Protein AF-A0A9D7KE26-F1 (afdb_monomer_lite)

pLDDT: mean 93.68, std 7.29, range [48.16, 98.44]

Secondary structure (DSSP, 8-state):
--GGGSPPHHHHHHHHHHTTHHHHHHHHH-HHHHHHHHHHHHH-TTS-HHHHHHHHHSS-HHHHHHHHHHHTT--HHHHHHHHHTT-TT-GGGGGGTTHHHHHHHHHHHH--

Sequence (112 aa):
MPRNTRPLDEEIFLAGLLHDIGYMVLNYLDQKLSDELQTRLVSQPDRFSVEIEAELLEMNHCELGAELARFWNLPDSVIAVLRYHHDPENELAAIGQPLVSMVNIAEKRSSP

Structure (mmCIF, N/CA/C/O backbone):
data_AF-A0A9D7KE26-F1
#
_entry.id   AF-A0A9D7KE26-F1
#
loop_
_atom_site.group_PDB
_atom_site.id
_atom_site.type_symbol
_atom_site.label_atom_id
_atom_site.label_alt_id
_atom_site.label_comp_id
_atom_site.label_asym_id
_atom_site.label_entity_id
_atom_site.label_seq_id
_atom_site.pdbx_PDB_ins_code
_atom_site.Cartn_x
_atom_site.Cartn_y
_atom_site.Cartn_z
_atom_site.occupancy
_atom_site.B_iso_or_equiv
_atom_site.auth_seq_id
_atom_site.auth_comp_id
_atom_site.auth_asym_id
_atom_site.auth_atom_id
_atom_site.pdbx_PDB_model_num
ATOM 1 N N . MET A 1 1 ? 19.899 8.603 -9.498 1.00 70.81 1 MET A N 1
ATOM 2 C CA . MET A 1 1 ? 19.587 7.760 -10.675 1.00 70.81 1 MET A CA 1
ATOM 3 C C . MET A 1 1 ? 19.994 8.432 -11.982 1.00 70.81 1 MET A C 1
ATOM 5 O O . MET A 1 1 ? 19.555 9.566 -12.215 1.00 70.81 1 MET A O 1
ATOM 9 N N . PRO A 1 2 ? 20.811 7.755 -12.814 1.00 81.56 2 PRO A N 1
ATOM 10 C CA . PRO A 1 2 ? 21.047 8.107 -14.220 1.00 81.56 2 PRO A CA 1
ATOM 11 C C . PRO A 1 2 ? 19.735 8.285 -15.002 1.00 81.56 2 PRO A C 1
ATOM 13 O O . PRO A 1 2 ? 18.737 7.662 -14.661 1.00 81.56 2 PRO A O 1
ATOM 16 N N . ARG A 1 3 ? 19.705 9.138 -16.037 1.00 78.06 3 ARG A N 1
ATOM 17 C CA . ARG A 1 3 ? 18.466 9.427 -16.797 1.00 78.06 3 ARG A CA 1
ATOM 18 C C . ARG A 1 3 ? 17.878 8.197 -17.497 1.00 78.06 3 ARG A C 1
ATOM 20 O O . ARG A 1 3 ? 16.668 8.077 -17.564 1.00 78.06 3 ARG A O 1
ATOM 27 N N . ASN A 1 4 ? 18.721 7.296 -17.990 1.00 82.12 4 ASN A N 1
ATOM 28 C CA . ASN A 1 4 ? 18.320 6.094 -18.725 1.00 82.12 4 ASN A CA 1
ATOM 29 C C . ASN A 1 4 ? 17.794 4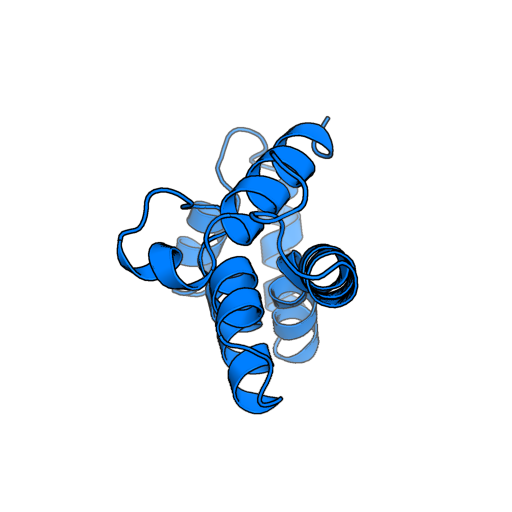.955 -17.835 1.00 82.12 4 ASN A C 1
ATOM 31 O O . ASN A 1 4 ? 17.405 3.921 -18.361 1.00 82.12 4 ASN A O 1
ATOM 35 N N . THR A 1 5 ? 17.819 5.116 -16.510 1.00 82.69 5 THR A N 1
ATOM 36 C CA . THR A 1 5 ? 17.342 4.110 -15.548 1.00 82.69 5 THR A CA 1
ATOM 37 C C . THR A 1 5 ? 16.196 4.639 -14.684 1.00 82.69 5 THR A C 1
ATOM 39 O O . THR A 1 5 ? 15.911 4.062 -13.637 1.00 82.69 5 THR A O 1
ATOM 42 N N . ARG A 1 6 ? 15.617 5.796 -15.031 1.00 86.94 6 ARG A N 1
ATOM 43 C CA . ARG A 1 6 ? 14.471 6.356 -14.306 1.00 86.94 6 ARG A CA 1
ATOM 44 C C . ARG A 1 6 ? 13.174 5.765 -14.857 1.00 86.94 6 ARG A C 1
ATOM 46 O O . ARG A 1 6 ? 13.111 5.545 -16.067 1.00 86.94 6 ARG A O 1
ATOM 53 N N . PRO A 1 7 ? 12.153 5.566 -14.008 1.00 89.25 7 PRO A N 1
ATOM 54 C CA . PRO A 1 7 ? 10.797 5.334 -14.480 1.00 89.25 7 PRO A CA 1
ATOM 55 C C . PRO A 1 7 ? 10.321 6.513 -15.332 1.00 89.25 7 PRO A C 1
ATOM 57 O O . PRO A 1 7 ? 10.894 7.606 -15.274 1.00 89.25 7 PRO A O 1
ATOM 60 N N . LEU A 1 8 ? 9.267 6.288 -16.110 1.00 92.56 8 LEU A N 1
ATOM 61 C CA . LEU A 1 8 ? 8.637 7.340 -16.902 1.00 92.56 8 LEU A CA 1
ATOM 62 C C . LEU A 1 8 ? 8.049 8.416 -15.978 1.00 92.56 8 LEU A C 1
ATOM 64 O O . LEU A 1 8 ? 7.455 8.091 -14.951 1.00 92.56 8 LEU A O 1
ATOM 68 N N . ASP A 1 9 ? 8.174 9.691 -16.356 1.00 93.56 9 ASP A N 1
ATOM 69 C CA . ASP A 1 9 ? 7.673 10.817 -15.548 1.00 93.56 9 ASP A CA 1
ATOM 70 C C . ASP A 1 9 ? 6.159 10.705 -15.273 1.00 93.56 9 ASP A C 1
ATOM 72 O O . ASP A 1 9 ? 5.694 11.035 -14.182 1.00 93.56 9 ASP A O 1
ATOM 76 N N . GLU A 1 10 ? 5.398 10.176 -16.234 1.00 94.50 10 GLU A N 1
ATOM 77 C CA . GLU A 1 10 ? 3.960 9.914 -16.104 1.00 94.50 10 GLU A CA 1
ATOM 78 C C . GLU A 1 10 ? 3.659 8.840 -15.048 1.00 94.50 10 GLU A C 1
ATOM 80 O O . GLU A 1 10 ? 2.750 9.016 -14.238 1.00 94.50 10 GLU A O 1
ATOM 85 N N . GLU A 1 11 ? 4.454 7.765 -14.999 1.00 94.81 11 GLU A N 1
ATOM 86 C CA . GLU A 1 11 ? 4.324 6.727 -13.970 1.00 94.81 11 GLU A CA 1
ATOM 87 C C . GLU A 1 11 ? 4.723 7.258 -12.595 1.00 94.81 11 GLU A C 1
ATOM 89 O O . GLU A 1 11 ? 4.064 6.933 -11.615 1.00 94.81 11 GLU A O 1
ATOM 94 N N . ILE A 1 12 ? 5.747 8.116 -12.514 1.00 95.19 12 ILE A N 1
ATOM 95 C CA . ILE A 1 12 ? 6.140 8.780 -11.263 1.00 95.19 12 ILE A CA 1
ATOM 96 C C . ILE A 1 12 ? 4.987 9.619 -10.716 1.00 95.19 12 ILE A C 1
ATOM 98 O O . ILE A 1 12 ? 4.649 9.506 -9.537 1.00 95.19 12 ILE A O 1
ATOM 102 N N . PHE A 1 13 ? 4.374 10.443 -11.567 1.00 95.56 13 PHE A N 1
ATOM 103 C CA . PHE A 1 13 ? 3.237 11.270 -11.177 1.00 95.56 13 PHE A CA 1
ATOM 104 C C . PHE A 1 13 ?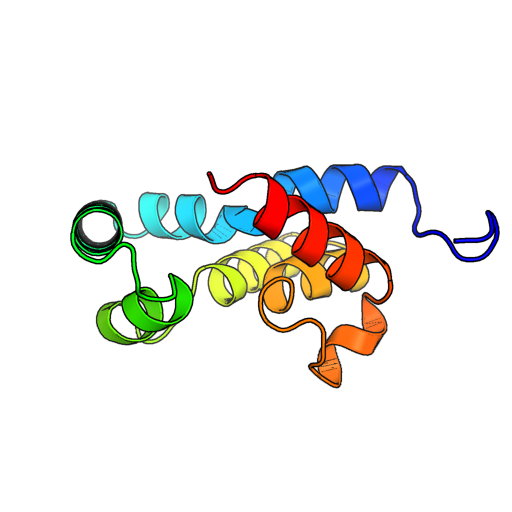 2.038 10.415 -10.751 1.00 95.56 13 PHE A C 1
ATOM 106 O O . PHE A 1 13 ? 1.469 10.644 -9.685 1.00 95.56 13 PHE A O 1
ATOM 113 N N . LEU A 1 14 ? 1.679 9.410 -11.554 1.00 96.56 14 LEU A N 1
ATOM 114 C CA . LEU A 1 14 ? 0.528 8.552 -11.287 1.00 96.56 14 LEU A CA 1
ATOM 115 C C . LEU A 1 14 ? 0.713 7.722 -10.011 1.00 96.56 14 LEU A C 1
ATOM 117 O O . LEU A 1 14 ? -0.189 7.668 -9.181 1.00 96.56 14 LEU A O 1
ATOM 121 N N . ALA A 1 15 ? 1.887 7.119 -9.828 1.00 96.12 15 ALA A N 1
ATOM 122 C CA . ALA A 1 15 ? 2.232 6.352 -8.638 1.00 96.12 15 ALA A CA 1
ATOM 123 C C . ALA A 1 15 ? 2.206 7.220 -7.376 1.00 96.12 15 ALA A C 1
ATOM 125 O O . ALA A 1 15 ? 1.614 6.824 -6.377 1.00 96.12 15 ALA A O 1
ATOM 126 N N . GLY A 1 16 ? 2.780 8.426 -7.430 1.00 95.62 16 GLY A N 1
ATOM 127 C CA . GLY A 1 16 ? 2.723 9.369 -6.313 1.00 95.62 16 GLY A CA 1
ATOM 128 C C . GLY A 1 16 ? 1.296 9.819 -5.990 1.00 95.62 16 GLY A C 1
ATOM 129 O O . GLY A 1 16 ? 0.941 9.933 -4.822 1.00 95.62 16 GLY A O 1
ATOM 130 N N . LEU A 1 17 ? 0.453 10.025 -7.002 1.00 96.31 17 LEU A N 1
ATOM 131 C CA . LEU A 1 17 ? -0.944 10.416 -6.806 1.00 96.31 17 LEU A CA 1
ATOM 132 C C . LEU A 1 17 ? -1.798 9.290 -6.203 1.00 96.31 17 LEU A C 1
ATOM 134 O O . LEU A 1 17 ? -2.700 9.569 -5.418 1.00 96.31 17 LEU A O 1
ATOM 138 N N . LEU A 1 18 ? -1.546 8.038 -6.594 1.00 97.75 18 LEU A N 1
ATOM 139 C CA . LEU A 1 18 ? -2.428 6.908 -6.294 1.00 97.75 18 LEU A CA 1
ATOM 140 C C . LEU A 1 18 ? -1.933 5.977 -5.183 1.00 97.75 18 LEU A C 1
ATOM 142 O O . LEU A 1 18 ? -2.692 5.084 -4.825 1.00 97.75 18 LEU A O 1
ATOM 146 N N . HIS A 1 19 ? -0.715 6.136 -4.653 1.00 97.00 19 HIS A N 1
ATOM 147 C CA . HIS A 1 19 ? -0.134 5.167 -3.705 1.00 97.00 19 HIS A CA 1
ATOM 148 C C . HIS A 1 19 ? -1.061 4.815 -2.526 1.00 97.00 19 HIS A C 1
ATOM 150 O O . HIS A 1 19 ? -1.238 3.635 -2.238 1.00 97.00 19 HIS A O 1
ATOM 156 N N . ASP A 1 20 ? -1.762 5.812 -1.983 1.00 97.19 20 ASP A N 1
ATOM 157 C CA . ASP A 1 20 ? -2.675 5.679 -0.839 1.00 97.19 20 ASP A CA 1
ATOM 158 C C . ASP A 1 20 ? -4.165 5.603 -1.222 1.00 97.19 20 ASP A C 1
ATOM 160 O O . ASP A 1 20 ? -5.055 5.746 -0.377 1.00 97.19 20 ASP A O 1
ATOM 164 N N . ILE A 1 21 ? -4.496 5.355 -2.497 1.00 98.19 21 ILE A N 1
ATOM 165 C CA . ILE A 1 21 ? -5.901 5.284 -2.946 1.00 98.19 21 ILE A CA 1
ATOM 166 C C . ILE A 1 21 ? -6.712 4.206 -2.210 1.00 98.19 21 ILE A C 1
ATOM 168 O O . ILE A 1 21 ? -7.938 4.305 -2.134 1.00 98.19 21 ILE A O 1
ATOM 172 N N . GLY A 1 22 ? -6.047 3.208 -1.621 1.00 97.62 22 GLY A N 1
ATOM 173 C CA . GLY A 1 22 ? -6.681 2.164 -0.819 1.00 97.62 22 GLY A CA 1
ATOM 174 C C . GLY A 1 22 ? -7.540 2.689 0.334 1.00 97.62 22 GLY A C 1
ATOM 175 O O . GLY A 1 22 ? -8.602 2.125 0.589 1.00 97.62 22 GLY A O 1
ATOM 176 N N . TYR A 1 23 ? -7.170 3.808 0.966 1.00 97.25 23 TYR A N 1
ATOM 177 C CA . TYR A 1 23 ? -8.012 4.426 2.000 1.00 97.25 23 TYR A CA 1
ATOM 178 C C . TYR A 1 23 ? -9.324 4.974 1.426 1.00 97.25 23 TYR A C 1
ATOM 180 O O . TYR A 1 23 ? -10.382 4.838 2.038 1.00 97.25 23 TYR A O 1
ATOM 188 N N . MET A 1 24 ? -9.288 5.553 0.219 1.00 97.69 24 ME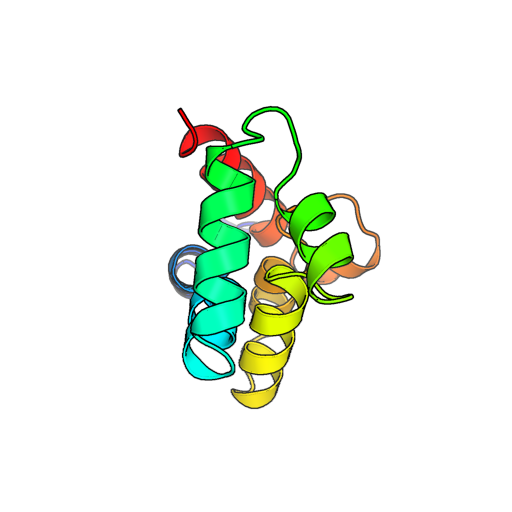T A N 1
ATOM 189 C CA . MET A 1 24 ? -10.506 6.017 -0.457 1.00 97.69 24 MET A CA 1
ATOM 190 C C . MET A 1 24 ? -11.402 4.845 -0.862 1.00 97.69 24 MET A C 1
ATOM 192 O O . MET A 1 24 ? -12.625 4.957 -0.771 1.00 97.69 24 MET A O 1
ATOM 196 N N . VAL A 1 25 ? -10.806 3.720 -1.268 1.00 97.31 25 VAL A N 1
ATOM 197 C CA . VAL A 1 25 ? -11.541 2.477 -1.541 1.00 97.31 25 VAL A CA 1
ATOM 198 C C . VAL A 1 25 ? -12.239 1.982 -0.280 1.00 97.31 25 VAL A C 1
ATOM 200 O O . VAL A 1 25 ? -13.441 1.729 -0.327 1.00 97.31 25 VAL A O 1
ATOM 203 N N . LEU A 1 26 ? -11.528 1.905 0.850 1.00 97.19 26 LEU A N 1
ATOM 204 C CA . LEU A 1 26 ? -12.119 1.507 2.127 1.00 97.19 26 LEU A CA 1
ATOM 205 C C . LEU A 1 26 ? -13.288 2.420 2.508 1.00 97.19 26 LEU A C 1
ATOM 207 O O . LEU A 1 26 ? -14.378 1.927 2.772 1.00 97.19 26 LEU A O 1
ATOM 211 N N . ASN A 1 27 ? -13.095 3.739 2.459 1.00 97.44 27 ASN A N 1
ATOM 212 C CA . ASN A 1 27 ? -14.140 4.706 2.791 1.00 97.44 27 ASN A CA 1
ATOM 213 C C . ASN A 1 27 ? -15.375 4.594 1.880 1.00 97.44 27 ASN A C 1
ATOM 215 O O . ASN A 1 27 ? -16.500 4.798 2.332 1.00 97.44 27 ASN A O 1
ATOM 219 N N . TYR A 1 28 ? -15.181 4.271 0.598 1.00 97.12 28 TYR A N 1
ATOM 220 C CA . TYR A 1 28 ? -16.285 4.048 -0.334 1.00 97.12 28 TYR A CA 1
ATOM 221 C C . TYR A 1 28 ? -17.061 2.756 -0.033 1.00 97.12 28 TYR A C 1
ATOM 223 O O . TYR A 1 28 ? -18.285 2.738 -0.160 1.00 97.12 28 TYR A O 1
ATOM 231 N N . LEU A 1 29 ? -16.363 1.679 0.340 1.00 95.31 29 LEU A N 1
ATOM 232 C CA . LEU A 1 29 ? -16.967 0.369 0.597 1.00 95.31 29 LEU A CA 1
ATOM 233 C C . LEU A 1 29 ? -17.623 0.281 1.980 1.00 95.31 29 LEU A C 1
ATOM 235 O O . LEU A 1 29 ? -18.722 -0.259 2.101 1.00 95.31 29 LEU A O 1
ATOM 239 N N . ASP A 1 30 ? -16.960 0.808 3.008 1.00 96.25 30 ASP A N 1
ATOM 240 C CA . ASP A 1 30 ? -17.435 0.821 4.388 1.00 96.25 30 ASP A CA 1
ATOM 241 C C . ASP A 1 30 ? -16.903 2.055 5.132 1.00 96.25 30 ASP A C 1
ATOM 243 O O . ASP A 1 30 ? -15.825 2.064 5.735 1.00 96.25 30 ASP A O 1
ATOM 247 N N . GLN A 1 31 ? -17.706 3.119 5.113 1.00 97.12 31 GLN A N 1
ATOM 248 C CA . GLN A 1 31 ? -17.386 4.372 5.791 1.00 97.12 31 GLN A CA 1
ATOM 249 C C . GLN A 1 31 ? -17.202 4.187 7.305 1.00 97.12 31 GLN A C 1
ATOM 251 O O . GLN A 1 31 ? -16.324 4.807 7.897 1.00 97.12 31 GLN A O 1
ATOM 256 N N . LYS A 1 32 ? -17.996 3.321 7.949 1.00 97.31 32 LYS A N 1
ATOM 257 C CA . LYS A 1 32 ? -17.917 3.127 9.403 1.00 97.31 32 LYS A CA 1
ATOM 258 C C . LYS A 1 32 ? -16.585 2.484 9.785 1.00 97.31 32 LYS A C 1
ATOM 260 O O . LYS A 1 32 ? -15.975 2.870 10.780 1.00 97.31 32 LYS A O 1
ATOM 265 N N . LEU A 1 33 ? -16.150 1.509 8.996 1.00 96.19 33 LEU A N 1
ATOM 266 C CA . LEU A 1 33 ? -14.878 0.829 9.191 1.00 96.19 33 LEU A CA 1
ATOM 267 C C . LEU A 1 33 ? -13.692 1.763 8.911 1.00 96.19 33 LEU A C 1
ATOM 269 O O . LEU A 1 33 ? -12.717 1.758 9.659 1.00 96.19 33 LEU A O 1
ATOM 273 N N . SER A 1 34 ? -13.812 2.628 7.899 1.00 97.31 34 SER A N 1
ATOM 274 C CA . SER A 1 34 ? -12.850 3.703 7.631 1.00 97.31 34 SER A CA 1
ATOM 275 C C . SER A 1 34 ? -12.739 4.699 8.794 1.00 97.31 34 SER A C 1
ATOM 277 O O . SER A 1 34 ? -11.631 5.059 9.193 1.00 97.31 34 SER A O 1
ATOM 279 N N . ASP A 1 35 ? -13.864 5.123 9.377 1.00 97.81 35 ASP A N 1
ATOM 280 C CA . ASP A 1 35 ? -13.885 6.024 10.539 1.00 97.81 35 ASP A CA 1
ATOM 281 C C . ASP A 1 35 ? -13.229 5.371 11.773 1.00 97.81 35 ASP A C 1
ATOM 283 O O . ASP A 1 35 ? -12.505 6.025 12.538 1.00 97.81 35 ASP A O 1
ATOM 287 N N . GLU A 1 36 ? -13.441 4.065 11.968 1.00 97.62 36 GLU A N 1
ATOM 288 C CA . GLU A 1 36 ? -12.787 3.298 13.031 1.00 97.62 36 GLU A CA 1
ATOM 289 C C . GLU A 1 36 ? -11.273 3.190 12.809 1.00 97.62 36 GLU A C 1
ATOM 291 O O . GLU A 1 36 ? -10.506 3.438 13.745 1.00 97.62 36 GLU A O 1
ATOM 296 N N . LEU A 1 37 ? -10.834 2.889 11.582 1.00 96.88 37 LEU A N 1
ATOM 297 C CA . LEU A 1 37 ? -9.418 2.873 11.218 1.00 96.88 37 LEU A CA 1
ATOM 298 C C . LEU A 1 37 ? -8.763 4.224 11.524 1.00 96.88 37 LEU A C 1
ATOM 300 O O . LEU A 1 37 ? -7.765 4.273 12.243 1.00 96.88 37 LEU A O 1
ATOM 304 N N . GLN A 1 38 ? -9.364 5.323 11.061 1.00 96.06 38 GLN A N 1
ATOM 305 C CA . GLN A 1 38 ? -8.854 6.672 11.302 1.00 96.06 38 GLN A CA 1
ATOM 306 C C . GLN A 1 38 ? -8.731 6.973 12.802 1.00 96.06 38 GLN A C 1
ATOM 308 O O . GLN A 1 38 ? -7.730 7.536 13.251 1.00 96.06 38 GLN A O 1
ATOM 313 N N . THR A 1 39 ? -9.723 6.562 13.595 1.00 97.31 39 THR A N 1
ATOM 314 C CA . THR A 1 39 ? -9.688 6.712 15.056 1.00 97.31 39 THR A CA 1
ATOM 315 C C . THR A 1 39 ? -8.515 5.940 15.666 1.00 97.31 39 THR A C 1
ATOM 317 O O . THR A 1 39 ? -7.787 6.484 16.503 1.00 97.31 39 THR A O 1
ATOM 320 N N . ARG A 1 40 ? -8.287 4.690 15.236 1.00 96.44 40 ARG A N 1
ATOM 321 C CA . ARG A 1 40 ? -7.188 3.857 15.742 1.00 96.44 40 ARG A CA 1
ATOM 322 C C . ARG A 1 40 ? -5.822 4.429 15.371 1.00 96.44 40 ARG A C 1
ATOM 324 O O . ARG A 1 40 ? -4.991 4.531 16.272 1.00 96.44 40 ARG A O 1
ATOM 331 N N . LEU A 1 41 ? -5.629 4.862 14.123 1.00 94.25 41 LEU A N 1
ATOM 332 C CA . LEU A 1 41 ? -4.390 5.490 13.642 1.00 94.25 41 LEU A CA 1
ATOM 333 C C . LEU A 1 41 ? -4.026 6.726 14.477 1.00 94.25 41 LEU A C 1
ATOM 335 O O . LEU A 1 41 ? -2.890 6.861 14.921 1.00 94.25 41 LEU A O 1
ATOM 339 N N . VAL A 1 42 ? -5.003 7.591 14.777 1.00 95.06 42 VAL A N 1
ATOM 340 C CA . VAL A 1 42 ? -4.782 8.782 15.620 1.00 95.06 42 VAL A CA 1
ATOM 341 C C . VAL A 1 42 ? -4.444 8.408 17.067 1.00 95.06 42 VAL A C 1
ATOM 343 O O . VAL A 1 42 ? -3.621 9.066 17.700 1.00 95.06 42 VAL A O 1
ATOM 346 N N . SER A 1 43 ? -5.072 7.364 17.613 1.00 96.25 43 SER A N 1
ATOM 347 C CA . SER A 1 43 ? -4.840 6.929 18.998 1.00 96.25 43 SER A CA 1
ATOM 348 C C . SER A 1 43 ? -3.556 6.116 19.214 1.00 96.25 43 SER A C 1
ATOM 350 O O . SER A 1 43 ? -3.128 5.966 20.357 1.00 96.25 43 SER A O 1
ATOM 352 N N . GLN A 1 44 ? -2.961 5.571 18.148 1.00 93.94 44 GLN A N 1
ATOM 353 C CA . GLN A 1 44 ? -1.816 4.653 18.194 1.00 93.94 44 GLN A CA 1
ATOM 354 C C . GLN A 1 44 ? -0.703 5.109 17.227 1.00 93.94 44 GLN A C 1
ATOM 356 O O . GLN A 1 44 ? -0.344 4.360 16.319 1.00 93.94 44 GLN A O 1
ATOM 361 N N . PRO A 1 45 ? -0.138 6.318 17.407 1.00 90.12 45 PRO A N 1
ATOM 362 C CA . PRO A 1 45 ? 0.800 6.918 16.451 1.00 90.12 45 PRO A CA 1
ATOM 363 C C . PRO A 1 45 ? 2.130 6.161 16.307 1.00 90.12 45 PRO A C 1
ATOM 365 O O . PRO A 1 45 ? 2.808 6.314 15.299 1.00 90.12 45 PRO A O 1
ATOM 368 N N . ASP A 1 46 ? 2.506 5.343 17.295 1.00 92.06 46 ASP A N 1
ATOM 369 C CA . ASP A 1 46 ? 3.756 4.569 17.279 1.00 92.06 46 ASP A CA 1
ATOM 370 C C . ASP A 1 46 ? 3.641 3.237 16.514 1.00 92.06 46 ASP A C 1
ATOM 372 O O . ASP A 1 46 ? 4.621 2.498 16.398 1.00 92.06 46 ASP A O 1
ATOM 376 N N . ARG A 1 47 ? 2.442 2.891 16.032 1.00 92.12 47 ARG A N 1
ATOM 377 C CA . ARG A 1 47 ? 2.189 1.653 15.289 1.00 92.12 47 ARG A CA 1
ATOM 378 C C . ARG A 1 47 ? 2.174 1.908 13.791 1.00 92.12 47 ARG A C 1
ATOM 380 O O . ARG A 1 47 ? 1.726 2.954 13.329 1.00 92.12 47 ARG A O 1
ATOM 387 N N . PHE A 1 48 ? 2.594 0.908 13.023 1.00 91.06 48 PHE A N 1
ATOM 388 C CA . PHE A 1 48 ? 2.474 0.963 11.572 1.00 91.06 48 PHE A CA 1
ATOM 389 C C . PHE A 1 48 ? 1.003 0.857 11.152 1.00 91.06 48 PHE A C 1
ATOM 391 O O . PHE A 1 48 ? 0.267 0.004 11.653 1.00 91.06 48 PHE A O 1
ATOM 398 N N . SER A 1 49 ? 0.585 1.696 10.203 1.00 92.31 49 SER A N 1
ATOM 399 C CA . SER A 1 49 ? -0.779 1.717 9.655 1.00 92.31 49 SER A CA 1
ATOM 400 C C . SER A 1 49 ? -1.230 0.335 9.180 1.00 92.31 49 SER A C 1
ATOM 402 O O . SER A 1 49 ? -2.275 -0.156 9.604 1.00 92.31 49 SER A O 1
ATOM 404 N N . VAL A 1 50 ? -0.371 -0.349 8.419 1.00 94.00 50 VAL A N 1
ATOM 405 C CA . VAL A 1 50 ? -0.616 -1.699 7.889 1.00 94.00 50 VAL A CA 1
ATOM 406 C C . VAL A 1 50 ? -0.906 -2.752 8.966 1.00 94.00 50 VAL A C 1
ATOM 408 O O . VAL A 1 50 ? -1.647 -3.695 8.699 1.00 94.00 50 VAL A O 1
ATOM 411 N N . GLU A 1 51 ? -0.370 -2.609 10.185 1.00 94.94 51 GLU A N 1
ATOM 412 C CA . GLU A 1 51 ? -0.670 -3.529 11.293 1.00 94.94 51 GLU A CA 1
ATOM 413 C C . GLU A 1 51 ? -2.077 -3.294 11.849 1.00 94.94 51 GLU A C 1
ATOM 415 O O . GLU A 1 51 ? -2.818 -4.244 12.096 1.00 94.94 51 GLU A O 1
ATOM 420 N N . ILE A 1 52 ? -2.453 -2.025 12.028 1.00 96.19 52 ILE A N 1
ATOM 421 C CA . ILE A 1 52 ? -3.785 -1.637 12.511 1.00 96.19 52 ILE A CA 1
ATOM 422 C C . ILE A 1 52 ? -4.853 -2.052 11.493 1.00 96.19 52 ILE A C 1
ATOM 424 O O . ILE A 1 52 ? -5.921 -2.533 11.872 1.00 96.19 52 ILE A O 1
ATOM 428 N N . GLU A 1 53 ? -4.563 -1.880 10.206 1.00 96.38 53 GLU A N 1
ATOM 429 C CA . GLU A 1 53 ? -5.437 -2.292 9.111 1.00 96.38 53 GLU A CA 1
ATOM 430 C C . GLU A 1 53 ? -5.620 -3.805 9.072 1.00 96.38 53 GLU A C 1
ATOM 432 O O . GLU A 1 53 ? -6.757 -4.268 9.055 1.00 96.38 53 GLU A O 1
ATOM 437 N N . ALA A 1 54 ? -4.534 -4.580 9.150 1.00 94.12 54 ALA A N 1
ATOM 438 C CA . ALA A 1 54 ? -4.609 -6.038 9.154 1.00 94.12 54 ALA A CA 1
ATOM 439 C C . ALA A 1 54 ? -5.440 -6.581 10.333 1.00 94.12 54 ALA A C 1
ATOM 441 O O . ALA A 1 54 ? -6.191 -7.538 10.162 1.00 94.12 54 ALA A O 1
ATOM 442 N N . GLU A 1 55 ? -5.359 -5.956 11.513 1.00 95.06 55 GLU A N 1
ATOM 443 C CA . GLU A 1 55 ? -6.181 -6.314 12.680 1.00 95.06 55 GLU A CA 1
ATOM 444 C C . GLU A 1 55 ? -7.675 -6.020 12.497 1.00 95.06 55 GLU A C 1
ATOM 446 O O . GLU A 1 55 ? -8.512 -6.693 13.099 1.00 95.06 55 GLU A O 1
ATOM 451 N N . LEU A 1 56 ? -8.012 -4.979 11.734 1.00 93.81 56 LEU A N 1
ATOM 452 C CA . LEU A 1 56 ? -9.383 -4.495 11.584 1.00 93.81 56 LEU A CA 1
ATOM 453 C C . LEU A 1 56 ? -10.086 -5.078 10.349 1.00 93.81 56 LEU A C 1
ATOM 455 O O . LEU A 1 56 ? -11.287 -5.331 10.392 1.00 93.81 56 LEU A O 1
ATOM 459 N N . LEU A 1 57 ? -9.345 -5.251 9.255 1.00 92.38 57 LEU A N 1
ATOM 460 C CA . LEU A 1 57 ? -9.856 -5.525 7.911 1.00 92.38 57 LEU A CA 1
ATOM 461 C C . LEU A 1 57 ? -9.433 -6.900 7.375 1.00 92.38 57 LEU A C 1
ATOM 463 O O . LEU A 1 57 ? -9.926 -7.300 6.325 1.00 92.38 57 LEU A O 1
ATOM 467 N N . GLU A 1 58 ? -8.468 -7.570 8.021 1.00 93.31 58 GLU A N 1
ATOM 468 C CA . GLU A 1 58 ? -7.719 -8.715 7.464 1.00 93.31 58 GLU A CA 1
ATOM 469 C C . GLU A 1 58 ? -7.019 -8.403 6.122 1.00 93.31 58 GLU A C 1
ATOM 471 O O . GLU A 1 58 ? -6.566 -9.303 5.416 1.00 93.31 58 GLU A O 1
ATOM 476 N N . MET A 1 59 ? -6.920 -7.116 5.779 1.00 93.19 59 MET A N 1
ATOM 477 C CA . MET A 1 59 ? -6.296 -6.568 4.579 1.00 93.19 59 MET A CA 1
ATOM 478 C C . MET A 1 59 ? -5.697 -5.191 4.891 1.00 93.19 59 MET A C 1
ATOM 480 O O . MET A 1 59 ? -6.050 -4.571 5.891 1.00 93.19 59 MET A O 1
ATOM 484 N N . ASN A 1 60 ? -4.834 -4.671 4.020 1.00 96.12 60 ASN A N 1
ATOM 485 C CA . ASN A 1 60 ? -4.329 -3.296 4.116 1.00 96.12 60 ASN A CA 1
ATOM 486 C C . ASN A 1 60 ? -4.655 -2.430 2.879 1.00 96.12 60 ASN A C 1
ATOM 488 O O . ASN A 1 60 ? -5.101 -2.921 1.834 1.00 96.12 60 ASN A O 1
ATOM 492 N N . HIS A 1 61 ? -4.449 -1.118 2.996 1.00 97.31 61 HIS A N 1
ATOM 493 C CA . HIS A 1 61 ? -4.710 -0.138 1.944 1.00 97.31 61 HIS A CA 1
ATOM 494 C C . HIS A 1 61 ? -3.845 -0.389 0.702 1.00 97.31 61 HIS A C 1
ATOM 496 O O . HIS A 1 61 ? -4.319 -0.166 -0.414 1.00 97.31 61 HIS A O 1
ATOM 502 N N . CYS A 1 62 ? -2.628 -0.923 0.852 1.00 97.81 62 CYS A N 1
ATOM 503 C CA . CYS A 1 62 ? -1.798 -1.316 -0.285 1.00 97.81 62 CYS A CA 1
ATOM 504 C C . CYS A 1 62 ? -2.481 -2.419 -1.109 1.00 97.81 62 CYS A C 1
ATOM 506 O O . CYS A 1 62 ? -2.443 -2.417 -2.341 1.00 97.81 62 CYS A O 1
ATOM 508 N N . GLU A 1 63 ? -3.137 -3.375 -0.442 1.00 97.75 63 GLU A N 1
ATOM 509 C CA . GLU A 1 63 ? -3.870 -4.460 -1.103 1.00 97.75 63 GLU A CA 1
ATOM 510 C C . GLU A 1 63 ? -5.090 -3.931 -1.849 1.00 97.75 63 GLU A C 1
ATOM 512 O O . GLU A 1 63 ? -5.251 -4.226 -3.033 1.00 97.75 63 GLU A O 1
ATOM 517 N N . LEU A 1 64 ? -5.900 -3.106 -1.181 1.00 97.31 64 LEU A N 1
ATOM 518 C CA . LEU A 1 64 ? -7.089 -2.488 -1.770 1.00 97.31 64 LEU A CA 1
ATOM 519 C C . LEU A 1 64 ? -6.734 -1.612 -2.977 1.00 97.31 64 LEU A C 1
ATOM 521 O O . LEU A 1 64 ? -7.366 -1.715 -4.031 1.00 97.31 64 LEU A O 1
ATOM 525 N N . GLY A 1 65 ? -5.700 -0.778 -2.845 1.00 98.12 65 GLY A N 1
ATOM 526 C CA . GLY A 1 65 ? -5.215 0.064 -3.932 1.00 98.12 65 GLY A CA 1
ATOM 527 C C . GLY A 1 65 ? -4.725 -0.764 -5.119 1.00 98.12 65 GLY A C 1
ATOM 528 O O . GLY A 1 65 ? -5.071 -0.474 -6.265 1.00 98.12 65 GLY A O 1
ATOM 529 N N . ALA A 1 66 ? -3.973 -1.835 -4.861 1.00 98.25 66 ALA A N 1
ATOM 530 C CA . ALA A 1 66 ? -3.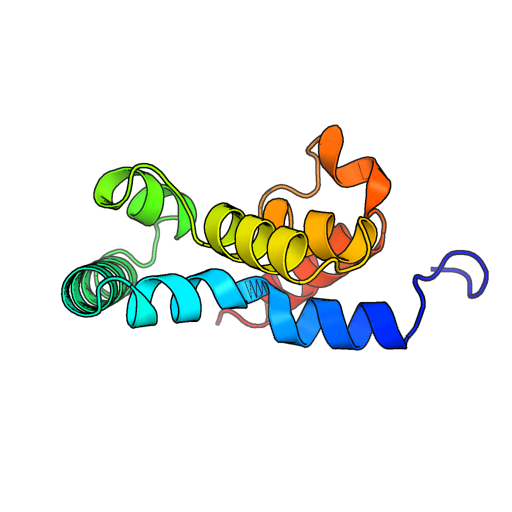470 -2.712 -5.911 1.00 98.25 66 ALA A CA 1
ATOM 531 C C . ALA A 1 66 ? -4.591 -3.474 -6.641 1.00 98.25 66 ALA A C 1
ATOM 533 O O . ALA A 1 66 ? -4.510 -3.629 -7.861 1.00 98.25 66 ALA A O 1
ATOM 534 N N . GLU A 1 67 ? -5.638 -3.920 -5.937 1.00 98.12 67 GLU A N 1
ATOM 535 C CA . GLU A 1 67 ? -6.808 -4.537 -6.579 1.00 98.12 67 GLU A CA 1
ATOM 536 C C . GLU A 1 67 ? -7.564 -3.546 -7.467 1.00 98.12 67 GLU A C 1
ATOM 538 O O . GLU A 1 67 ? -7.921 -3.876 -8.601 1.00 98.12 67 GLU A O 1
ATOM 543 N N . LEU A 1 68 ? -7.745 -2.304 -7.010 1.00 98.31 68 LEU A N 1
ATOM 544 C CA . LEU A 1 68 ? -8.354 -1.263 -7.836 1.00 98.31 68 LEU A CA 1
ATOM 545 C C . LEU A 1 68 ? -7.514 -0.971 -9.088 1.00 98.31 68 LEU A C 1
ATOM 547 O O . LEU A 1 68 ? -8.052 -0.874 -10.190 1.00 98.31 68 LEU A O 1
ATOM 551 N N . ALA A 1 69 ? -6.193 -0.866 -8.943 1.00 98.19 69 ALA A N 1
ATOM 552 C CA . ALA A 1 69 ? -5.291 -0.618 -10.063 1.00 98.19 69 ALA A CA 1
ATOM 553 C C . ALA A 1 69 ? -5.280 -1.768 -11.082 1.00 98.19 69 ALA A C 1
ATOM 555 O O . ALA A 1 69 ? -5.263 -1.509 -12.288 1.00 98.19 69 ALA A O 1
ATOM 556 N N . ARG A 1 70 ? -5.363 -3.024 -10.618 1.00 98.44 70 ARG A N 1
ATOM 557 C CA . ARG A 1 70 ? -5.584 -4.195 -11.482 1.00 98.44 70 ARG A CA 1
ATOM 558 C C . ARG A 1 70 ? -6.907 -4.090 -12.230 1.00 98.44 70 ARG A C 1
ATOM 560 O O . ARG A 1 70 ? -6.938 -4.294 -13.440 1.00 98.44 70 ARG A O 1
ATOM 567 N N . PHE A 1 71 ? -7.983 -3.729 -11.534 1.00 98.19 71 PHE A N 1
ATOM 568 C CA . PHE A 1 71 ? -9.301 -3.554 -12.142 1.00 98.19 71 PHE A CA 1
ATOM 569 C C . PHE A 1 71 ? -9.313 -2.455 -13.218 1.00 98.19 71 PHE A C 1
ATOM 571 O O . PHE A 1 71 ? -9.945 -2.612 -14.261 1.00 98.19 71 PHE A O 1
ATOM 578 N N . TRP A 1 72 ? -8.573 -1.365 -13.008 1.00 98.12 72 TRP A N 1
ATOM 579 C CA . TRP A 1 72 ? -8.380 -0.299 -13.996 1.00 98.12 72 TRP A CA 1
ATOM 580 C C . TRP A 1 72 ? -7.363 -0.623 -15.093 1.00 98.12 72 TRP A C 1
ATOM 582 O O . TRP A 1 72 ? -7.173 0.194 -15.994 1.00 98.12 72 TRP A O 1
ATOM 592 N N . ASN A 1 73 ? -6.735 -1.801 -15.048 1.00 97.81 73 ASN A N 1
ATOM 593 C CA . ASN A 1 73 ? -5.716 -2.230 -15.999 1.00 97.81 73 ASN A CA 1
ATOM 594 C C . ASN A 1 73 ? -4.548 -1.224 -16.098 1.00 97.81 73 ASN A C 1
ATOM 596 O O . ASN A 1 73 ? -4.108 -0.860 -17.192 1.00 97.81 73 ASN A O 1
ATOM 600 N N . LEU A 1 74 ? -4.081 -0.737 -14.941 1.00 97.38 74 LEU A N 1
ATOM 601 C CA . LEU A 1 74 ? -2.895 0.117 -14.846 1.00 97.38 74 LEU A CA 1
ATOM 602 C C . LEU A 1 74 ? -1.603 -0.688 -15.086 1.00 97.38 74 LEU A C 1
ATOM 604 O O . LEU A 1 74 ? -1.613 -1.910 -14.942 1.00 97.38 74 LEU A O 1
ATOM 608 N N . PRO A 1 75 ? -0.480 -0.027 -15.433 1.00 96.31 75 PRO A N 1
ATOM 609 C CA . PRO A 1 75 ? 0.804 -0.705 -15.606 1.00 96.31 75 PRO A CA 1
ATOM 610 C C . PRO A 1 75 ? 1.244 -1.481 -14.357 1.00 96.31 75 PRO A C 1
ATOM 612 O O . PRO A 1 75 ? 1.074 -1.003 -13.232 1.00 96.31 75 PRO A O 1
ATOM 615 N N . ASP A 1 76 ? 1.895 -2.632 -14.553 1.00 96.62 76 ASP A N 1
ATOM 616 C CA . ASP A 1 76 ? 2.397 -3.480 -13.458 1.00 96.62 76 ASP A CA 1
ATOM 617 C C . ASP A 1 76 ? 3.365 -2.738 -12.524 1.00 96.62 76 ASP A C 1
ATOM 619 O O . ASP A 1 76 ? 3.384 -2.995 -11.321 1.00 96.62 76 ASP A O 1
ATOM 623 N N . SER A 1 77 ? 4.131 -1.774 -13.048 1.00 95.94 77 SER A N 1
ATOM 624 C CA . SER A 1 77 ? 5.010 -0.914 -12.248 1.00 95.94 77 SER A CA 1
ATOM 625 C C . SER A 1 77 ? 4.227 -0.064 -11.242 1.00 95.94 77 SER A C 1
ATOM 627 O O . SER A 1 77 ? 4.645 0.069 -10.093 1.00 95.94 77 SER A O 1
ATOM 629 N N . VAL A 1 78 ? 3.066 0.464 -11.640 1.00 97.62 78 VAL A N 1
ATOM 630 C CA . VAL A 1 78 ? 2.165 1.247 -10.780 1.00 97.62 78 VAL A CA 1
ATOM 631 C C . VAL A 1 78 ? 1.447 0.332 -9.792 1.00 97.62 78 VAL A C 1
ATOM 633 O O . VAL A 1 78 ? 1.392 0.644 -8.605 1.00 97.62 78 VAL A O 1
ATOM 636 N N . ILE A 1 79 ? 0.963 -0.831 -10.240 1.00 98.31 79 ILE A N 1
ATOM 637 C CA . ILE A 1 79 ? 0.352 -1.835 -9.352 1.00 98.31 79 ILE A CA 1
ATOM 638 C C . ILE A 1 79 ? 1.345 -2.257 -8.258 1.00 98.31 79 ILE A C 1
ATOM 640 O O . ILE A 1 79 ? 0.970 -2.351 -7.089 1.00 98.31 79 ILE A O 1
ATOM 644 N N . ALA A 1 80 ? 2.615 -2.463 -8.615 1.00 98.00 80 ALA A N 1
ATOM 645 C CA . ALA A 1 80 ? 3.668 -2.801 -7.667 1.00 98.00 80 ALA A CA 1
ATOM 646 C C . ALA A 1 80 ? 3.931 -1.681 -6.651 1.00 98.00 80 ALA A C 1
ATOM 648 O O . ALA A 1 80 ? 4.130 -1.980 -5.478 1.00 98.00 80 ALA A O 1
ATOM 649 N N . VAL A 1 81 ? 3.880 -0.404 -7.049 1.00 98.06 81 VAL A N 1
ATOM 650 C CA . VAL A 1 81 ? 3.950 0.712 -6.086 1.00 98.06 81 VAL A CA 1
ATOM 651 C C . VAL A 1 81 ? 2.814 0.620 -5.088 1.00 98.06 81 VAL A C 1
ATOM 653 O O . VAL A 1 81 ? 3.066 0.606 -3.888 1.00 98.06 81 VAL A O 1
ATOM 656 N N . LEU A 1 82 ? 1.573 0.547 -5.569 1.00 98.19 82 LEU A N 1
ATOM 657 C CA . LEU A 1 82 ? 0.412 0.541 -4.685 1.00 98.19 82 LEU A CA 1
ATOM 658 C C . LEU A 1 82 ? 0.470 -0.649 -3.730 1.00 98.19 82 LEU A C 1
ATOM 660 O O . LEU A 1 82 ? 0.128 -0.488 -2.572 1.00 98.19 82 LEU A O 1
ATOM 664 N N . ARG A 1 83 ? 0.977 -1.803 -4.177 1.00 98.06 83 ARG A N 1
ATOM 665 C CA . ARG A 1 83 ? 1.084 -3.006 -3.349 1.00 98.06 83 ARG A CA 1
ATOM 666 C C . ARG A 1 83 ? 2.251 -3.003 -2.355 1.00 98.06 83 ARG A C 1
ATOM 668 O O . ARG A 1 83 ? 2.104 -3.582 -1.283 1.00 98.06 83 ARG A O 1
ATOM 675 N N . TYR A 1 84 ? 3.401 -2.437 -2.719 1.00 98.00 84 TYR A N 1
ATOM 676 C CA . TYR A 1 84 ? 4.671 -2.669 -2.014 1.00 98.00 84 TYR A CA 1
ATOM 677 C C . TYR A 1 84 ? 5.381 -1.390 -1.554 1.00 98.00 84 TYR A C 1
ATOM 679 O O . TYR A 1 84 ? 6.524 -1.464 -1.111 1.00 98.00 84 TYR A O 1
ATOM 687 N N . HIS A 1 85 ? 4.760 -0.208 -1.624 1.00 96.56 85 HIS A N 1
ATOM 688 C CA . HIS A 1 85 ? 5.414 1.025 -1.167 1.00 96.56 85 HIS A CA 1
ATOM 689 C C . HIS A 1 85 ? 5.780 0.998 0.325 1.00 96.56 85 HIS A C 1
ATOM 691 O O . HIS A 1 85 ? 6.761 1.636 0.687 1.00 96.56 85 HIS A O 1
ATOM 697 N N . HIS A 1 86 ? 5.107 0.210 1.171 1.00 95.44 86 HIS A N 1
ATOM 698 C CA . HIS A 1 86 ? 5.526 -0.033 2.560 1.00 95.44 86 HIS A CA 1
ATOM 699 C C . HIS A 1 86 ? 6.543 -1.180 2.740 1.00 95.44 86 HIS A C 1
ATOM 701 O O . HIS A 1 86 ? 7.222 -1.225 3.765 1.00 95.44 86 HIS A O 1
ATOM 707 N N . ASP A 1 87 ? 6.706 -2.058 1.745 1.00 95.44 87 ASP A N 1
ATOM 708 C CA . ASP A 1 87 ? 7.636 -3.201 1.746 1.00 95.44 87 ASP A CA 1
ATOM 709 C C . ASP A 1 87 ? 8.472 -3.227 0.444 1.00 95.44 87 ASP A C 1
ATOM 711 O O . ASP A 1 87 ? 8.297 -4.096 -0.415 1.00 95.44 87 ASP A O 1
ATOM 715 N N . PRO A 1 88 ? 9.368 -2.241 0.238 1.00 95.38 88 PRO A N 1
ATOM 716 C CA . PRO A 1 88 ? 10.102 -2.097 -1.020 1.00 95.38 88 PRO A CA 1
ATOM 717 C C . PRO A 1 88 ? 11.109 -3.229 -1.281 1.00 95.38 88 PRO A C 1
ATOM 719 O O . PRO A 1 88 ? 11.565 -3.378 -2.416 1.00 95.38 88 PRO A O 1
ATOM 722 N N . GLU A 1 89 ? 11.483 -3.999 -0.255 1.00 95.56 89 GLU A N 1
ATOM 723 C CA . GLU A 1 89 ? 12.437 -5.112 -0.352 1.00 95.56 89 GLU A CA 1
ATOM 724 C C . GLU A 1 89 ? 11.769 -6.435 -0.756 1.00 95.56 89 GLU A C 1
ATOM 726 O O . GLU A 1 89 ? 12.464 -7.419 -1.011 1.00 95.56 89 GLU A O 1
ATOM 731 N N . ASN A 1 90 ? 10.437 -6.458 -0.874 1.00 96.00 90 ASN A N 1
ATOM 732 C CA . ASN A 1 90 ? 9.698 -7.621 -1.340 1.00 96.00 90 ASN A CA 1
ATOM 733 C C . ASN A 1 90 ? 10.189 -8.086 -2.720 1.00 96.00 90 ASN A C 1
ATOM 735 O O . ASN A 1 90 ? 10.289 -7.290 -3.656 1.00 96.00 90 ASN A O 1
ATOM 739 N N . GLU A 1 91 ? 10.423 -9.389 -2.894 1.00 93.69 91 GLU A N 1
ATOM 740 C CA . GLU A 1 91 ? 10.881 -9.945 -4.176 1.00 93.69 91 GLU A CA 1
ATOM 741 C C . GLU A 1 91 ? 9.907 -9.637 -5.326 1.00 93.69 91 GLU A C 1
ATOM 743 O O . GLU A 1 91 ? 10.326 -9.380 -6.457 1.00 93.69 91 GLU A O 1
ATOM 748 N N . LEU A 1 92 ? 8.604 -9.587 -5.033 1.00 93.19 92 LEU A N 1
ATOM 749 C CA . LEU A 1 92 ? 7.562 -9.280 -6.013 1.00 93.19 92 LEU A CA 1
ATOM 750 C C . LEU A 1 92 ? 7.520 -7.790 -6.393 1.00 93.19 92 LEU A C 1
ATOM 752 O O . LEU A 1 92 ? 6.966 -7.443 -7.436 1.00 93.19 92 LEU A O 1
ATOM 756 N N . ALA A 1 93 ? 8.150 -6.907 -5.612 1.00 93.50 93 ALA A N 1
ATOM 757 C CA . ALA A 1 93 ? 8.264 -5.488 -5.938 1.00 93.50 93 ALA A CA 1
ATOM 758 C C . ALA A 1 93 ? 9.258 -5.219 -7.080 1.00 93.50 93 ALA A C 1
ATOM 760 O O . ALA A 1 93 ? 9.236 -4.131 -7.657 1.00 93.50 93 ALA A O 1
ATOM 761 N N . ALA A 1 94 ? 10.109 -6.191 -7.442 1.00 91.50 94 ALA A N 1
ATOM 762 C CA . ALA A 1 94 ? 11.158 -6.032 -8.452 1.00 91.50 94 ALA A CA 1
ATOM 763 C C . ALA A 1 94 ? 10.637 -5.517 -9.807 1.00 91.50 94 ALA A C 1
ATOM 765 O O . ALA A 1 94 ? 11.335 -4.755 -10.472 1.00 91.50 94 ALA A O 1
ATOM 766 N N . ILE A 1 95 ? 9.401 -5.866 -10.187 1.00 90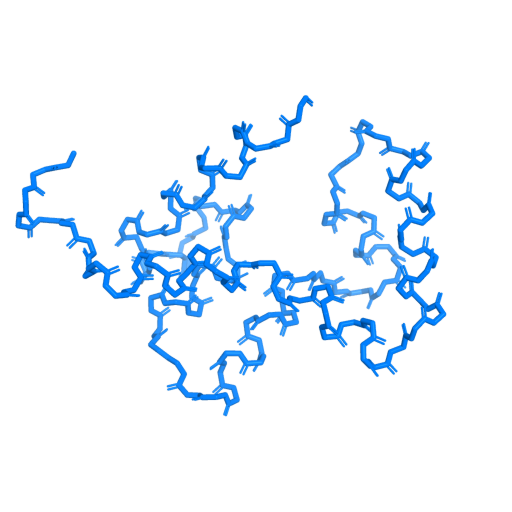.56 95 ILE A N 1
ATOM 767 C CA . ILE A 1 95 ? 8.756 -5.400 -11.427 1.00 90.56 95 ILE A CA 1
ATOM 768 C C . ILE A 1 95 ? 8.498 -3.884 -11.443 1.00 90.56 95 ILE A C 1
ATOM 770 O O . ILE A 1 95 ? 8.491 -3.266 -12.504 1.00 90.56 95 ILE A O 1
ATOM 774 N N . GLY A 1 96 ? 8.314 -3.281 -10.266 1.00 89.50 96 GLY A N 1
ATOM 775 C CA . GLY A 1 96 ? 8.100 -1.847 -10.082 1.00 89.50 96 GLY A CA 1
ATOM 776 C C . GLY A 1 96 ? 9.327 -1.105 -9.563 1.00 89.50 96 GLY A C 1
ATOM 777 O O . GLY A 1 96 ? 9.255 0.104 -9.341 1.00 89.50 96 GLY A O 1
ATOM 778 N N . GLN A 1 97 ? 10.460 -1.777 -9.349 1.00 90.69 97 GLN A N 1
ATOM 779 C CA . GLN A 1 97 ? 11.695 -1.082 -8.996 1.00 90.69 97 GLN A CA 1
ATOM 780 C C . GLN A 1 97 ? 12.214 -0.315 -10.220 1.00 90.69 97 GLN A C 1
ATOM 782 O O . GLN A 1 97 ? 12.279 -0.879 -11.312 1.00 90.69 97 GLN A O 1
ATOM 787 N N . PRO A 1 98 ? 12.603 0.969 -10.091 1.00 93.75 98 PRO A N 1
ATOM 788 C CA . PRO A 1 98 ? 12.875 1.733 -8.863 1.00 93.75 98 PRO A CA 1
ATOM 789 C C . PRO A 1 98 ? 11.723 2.588 -8.298 1.00 93.75 98 PRO A C 1
ATOM 791 O O . PRO A 1 98 ? 11.914 3.304 -7.313 1.00 93.75 98 PRO A O 1
ATOM 794 N N . LEU A 1 99 ? 10.554 2.578 -8.932 1.00 95.50 99 LEU A N 1
ATOM 795 C CA . LEU A 1 99 ? 9.433 3.455 -8.601 1.00 95.50 99 LEU A CA 1
ATOM 796 C C . LEU A 1 99 ? 8.880 3.195 -7.189 1.00 95.50 99 LEU A C 1
ATOM 798 O O . LEU A 1 99 ? 8.638 4.145 -6.446 1.00 95.50 99 LEU A O 1
ATOM 802 N N . VAL A 1 100 ? 8.791 1.923 -6.784 1.00 97.12 100 VAL A N 1
ATOM 803 C CA . VAL A 1 100 ? 8.405 1.505 -5.420 1.00 97.12 100 VAL A CA 1
ATOM 804 C C . VAL A 1 100 ? 9.297 2.175 -4.368 1.00 97.12 100 VAL A C 1
ATOM 806 O O . VAL A 1 100 ? 8.807 2.795 -3.425 1.00 97.12 100 VAL A O 1
ATOM 809 N N . SER A 1 101 ? 10.619 2.126 -4.567 1.00 95.12 101 SER A N 1
ATOM 810 C CA . SER A 1 101 ? 11.585 2.752 -3.657 1.00 95.12 101 SER A CA 1
ATOM 811 C C . SER A 1 101 ? 11.442 4.275 -3.603 1.00 95.12 101 SER A C 1
ATOM 813 O O . SER A 1 101 ? 11.633 4.879 -2.549 1.00 95.12 101 SER A O 1
ATOM 815 N N . MET A 1 102 ? 11.116 4.916 -4.730 1.00 94.81 102 MET A N 1
ATOM 816 C CA . MET A 1 102 ? 10.909 6.365 -4.769 1.00 94.81 102 MET A CA 1
ATOM 817 C C . MET A 1 102 ? 9.709 6.787 -3.921 1.00 94.81 102 MET A C 1
ATOM 819 O O . MET A 1 102 ? 9.829 7.738 -3.149 1.00 94.81 102 MET A O 1
ATOM 823 N N . VAL A 1 103 ? 8.588 6.074 -4.042 1.00 96.19 103 VAL A N 1
ATOM 824 C CA . VAL A 1 103 ? 7.373 6.368 -3.272 1.00 96.19 103 VAL A CA 1
ATOM 825 C C . VAL A 1 103 ? 7.586 6.082 -1.787 1.00 96.19 103 VAL A C 1
ATOM 827 O O . VAL A 1 103 ? 7.321 6.970 -0.984 1.00 96.19 103 VAL A O 1
ATOM 830 N N . ASN A 1 104 ? 8.206 4.950 -1.426 1.00 95.94 104 ASN A N 1
ATOM 831 C CA . ASN A 1 104 ? 8.547 4.640 -0.028 1.00 95.94 104 ASN A CA 1
ATOM 832 C C . ASN A 1 104 ? 9.334 5.774 0.653 1.00 95.94 104 ASN A C 1
ATOM 834 O O . ASN A 1 104 ? 9.065 6.150 1.793 1.00 95.94 104 ASN A O 1
ATOM 838 N N . ILE A 1 105 ? 10.336 6.325 -0.041 1.00 94.56 105 ILE A N 1
ATOM 839 C CA . ILE A 1 105 ? 11.160 7.413 0.502 1.00 94.56 105 ILE A CA 1
ATOM 840 C C . ILE A 1 105 ? 10.368 8.722 0.583 1.00 94.56 105 ILE A C 1
ATOM 842 O O . ILE A 1 105 ? 10.575 9.488 1.526 1.00 94.56 105 ILE A O 1
ATOM 846 N N . ALA A 1 106 ? 9.518 9.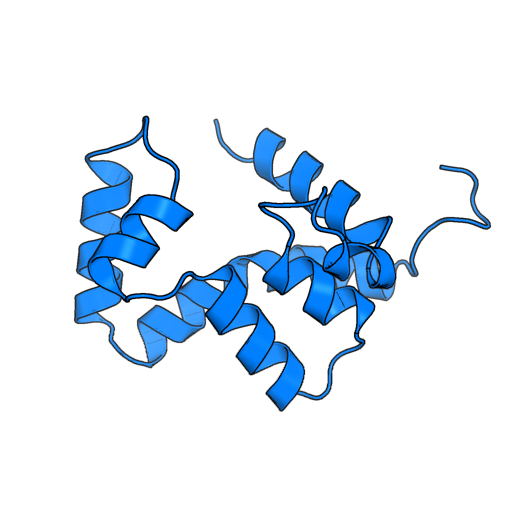012 -0.405 1.00 93.25 106 ALA A N 1
ATOM 847 C CA . ALA A 1 106 ? 8.699 10.221 -0.415 1.00 93.25 106 ALA A CA 1
ATOM 848 C C . ALA A 1 106 ? 7.711 10.224 0.758 1.00 93.25 106 ALA A C 1
ATOM 850 O O . ALA A 1 106 ? 7.671 11.186 1.519 1.00 93.25 106 ALA A O 1
ATOM 851 N N . GLU A 1 107 ? 7.007 9.118 0.960 1.00 90.69 107 GLU A N 1
ATOM 852 C CA . GLU A 1 107 ? 6.002 8.944 2.005 1.00 90.69 107 GLU A CA 1
ATOM 853 C C . GLU A 1 107 ? 6.598 9.059 3.420 1.00 90.69 107 GLU A C 1
ATOM 855 O O . GLU A 1 107 ? 6.133 9.853 4.242 1.00 90.69 107 GLU A O 1
ATOM 860 N N . LYS A 1 108 ? 7.736 8.392 3.669 1.00 87.44 108 LYS A N 1
ATOM 861 C CA . LYS A 1 108 ? 8.495 8.506 4.930 1.00 87.44 108 LYS A CA 1
ATOM 862 C C . LYS A 1 108 ? 8.958 9.931 5.250 1.00 87.44 108 LYS A C 1
ATOM 864 O O . LYS A 1 108 ? 9.307 10.208 6.391 1.00 87.44 108 LYS A O 1
ATOM 869 N N . ARG A 1 109 ? 9.030 10.822 4.255 1.00 80.38 109 ARG A N 1
ATOM 870 C CA . ARG A 1 109 ? 9.390 12.242 4.433 1.00 80.38 109 ARG A CA 1
ATOM 871 C C . ARG A 1 109 ? 8.178 13.166 4.535 1.00 80.38 109 ARG A C 1
ATOM 873 O O . ARG A 1 109 ? 8.349 14.320 4.918 1.00 80.38 109 ARG A O 1
ATOM 880 N N . SER A 1 110 ? 6.999 12.687 4.151 1.00 73.50 110 SER A N 1
ATOM 881 C CA . SER A 1 110 ? 5.734 13.419 4.225 1.00 73.50 110 SER A CA 1
ATOM 882 C C . SER A 1 110 ? 5.035 13.255 5.575 1.00 73.50 110 SER A C 1
ATOM 884 O O . SER A 1 110 ? 4.230 14.113 5.932 1.00 73.50 110 SER A O 1
ATOM 886 N N . SER A 1 111 ? 5.366 12.205 6.330 1.00 60.06 111 SER A N 1
ATOM 887 C CA . SER A 1 111 ? 4.910 12.013 7.710 1.00 60.06 111 SER A CA 1
ATOM 888 C C . SER A 1 111 ? 5.776 12.839 8.684 1.00 60.06 111 SER A C 1
ATOM 890 O O . SER A 1 111 ? 7.001 12.694 8.640 1.00 60.06 111 SER A O 1
ATOM 892 N N . PRO A 1 112 ? 5.186 13.749 9.488 1.00 48.16 112 PRO A N 1
ATOM 893 C CA . PRO A 1 112 ? 5.907 14.619 10.424 1.00 48.16 112 PRO A CA 1
ATOM 894 C C . PRO A 1 112 ? 6.509 13.889 11.630 1.00 48.16 112 PRO A C 1
ATOM 896 O O . PRO A 1 112 ? 5.978 12.825 12.015 1.00 48.16 112 PRO A O 1
#

Radius of gyration: 14.29 Å; chains: 1; bounding box: 39×25×38 Å

Foldseek 3Di:
DPPVPDDDPVLLVLLLVQLQCLLVLCCVVPVVLSVVLVVVCVVCVVDDSQVSCCVRPVGHSLVSSLVVCVVVVHDPLSSLLSNDLVPCVDPSSVSNPPSSVVNVVVVVVVPD